Protein AF-A0A1D7VG22-F1 (afdb_monomer)

pLDDT: mean 93.96, std 6.24, range [67.62, 98.88]

Sequence (159 aa):
MRRWKLGHHVFHLHLTVMNTYLTSLQKCVEERDWQATRPLLDTLSRLYGAATSCMRYASDFPATAYESLIRPSMEPPWLNPGFSGKFNTDHERMLHLMRTIRTGLKSAIRAGSVPEDVERAATRLWRAQSQNRASHKLICEKFVPGGQSLLQDYFNANA

Solvent-accessible surface area (backbone atoms only — not comparable to full-atom values): 8527 Å² total; per-residue (Å²): 111,68,50,41,55,53,24,50,54,52,43,53,52,47,36,55,54,48,43,55,51,45,57,54,36,41,51,25,60,75,71,62,37,56,81,66,29,32,63,45,32,50,50,51,23,49,50,34,48,49,46,38,51,35,52,51,56,28,58,73,66,62,49,66,54,39,65,76,50,52,53,56,62,49,29,66,94,74,31,62,82,38,52,56,83,84,73,40,61,59,58,54,50,40,55,51,48,53,50,54,43,51,53,53,52,52,52,38,49,75,70,71,74,54,57,69,70,40,53,53,26,49,52,48,29,53,51,26,51,50,52,31,53,53,52,51,52,54,54,46,44,64,68,32,70,92,64,76,42,52,42,54,52,44,50,68,76,74,110

Foldseek 3Di:
DVQQVVLVVVLVVLLVVLLVLLVVLLVCLVVVVQVSNLVSLQVLLVSLVVNLVSLCSNLPDALVCCVPPVVVCCDPPNHDQQDDPVPPPSVVSSVVSLVSSLVSVVVCVVVVNHDPSSVVSNVSNVVSVVSSVVSVVVSQCRNPNVNCGSNNVRVVVVD

InterPro domains:
  IPR060462 3-methyl-L-tyrosine peroxygenase [PF27188] (1-107)

Radius of gyration: 18.35 Å; Cα contacts (8 Å, |Δi|>4): 143; chains: 1; bounding box: 37×33×54 Å

Secondary structure (DSSP, 8-state):
-HHHHHHHHHHHHHHHHHHHHHHHHHHHHHTT-HHHHHHHHHHHHHHHHHHHHHHHHHT-S-HHHIIIIITGGGSTTTS-TT--GGG-HHHHHHHHHHHHHHHHHHHHHHTT-S-HHHHHHHHHHHHHHHHHHHHHHHHHHHHSGGG--HHHHHHHH--

Nearest PDB structures (foldseek):
  3bk9-assembly2_F  TM=6.747E-01  e=1.288E-01  Xanthomonas campestris pv. campestris
  3bk9-assembly2_H  TM=5.885E-01  e=1.987E-01  Xanthomonas campestris pv. campestris
  2fup-assembly1_A  TM=3.773E-01  e=4.092E-01  Pseudomonas aeruginosa
  8tn6-assembly1_C  TM=4.712E-01  e=1.821E+00  synthetic construct
  9cpc-assembly1_3Q  TM=2.495E-01  e=5.255E+00  Sus scrofa

Mean predicted aligned error: 3.85 Å

Structure (mmCIF, N/CA/C/O backbone):
data_AF-A0A1D7VG22-F1
#
_entry.id   AF-A0A1D7VG22-F1
#
loop_
_atom_site.group_PDB
_atom_site.id
_atom_site.type_symbol
_atom_site.label_atom_id
_atom_site.label_alt_id
_atom_site.label_comp_id
_atom_site.label_asym_id
_atom_site.label_entity_id
_atom_site.label_seq_id
_atom_site.pdbx_PDB_ins_code
_atom_site.Cartn_x
_atom_site.Cartn_y
_atom_site.Cartn_z
_atom_site.occupancy
_atom_site.B_iso_or_equiv
_atom_site.auth_seq_id
_atom_site.auth_comp_id
_atom_site.auth_asym_id
_atom_site.auth_atom_id
_atom_site.pdbx_PDB_model_num
ATOM 1 N N . MET A 1 1 ? 5.412 -7.133 -21.749 1.00 86.38 1 MET A N 1
ATOM 2 C CA . MET A 1 1 ? 4.427 -6.025 -21.815 1.00 86.38 1 MET A CA 1
ATOM 3 C C . MET A 1 1 ? 3.074 -6.332 -21.154 1.00 86.38 1 MET A C 1
ATOM 5 O O . MET A 1 1 ? 2.688 -5.599 -20.255 1.00 86.38 1 MET A O 1
ATOM 9 N N . ARG A 1 2 ? 2.338 -7.393 -21.538 1.00 93.12 2 ARG A N 1
ATOM 10 C CA . ARG A 1 2 ? 0.985 -7.667 -20.989 1.00 93.12 2 ARG A CA 1
ATOM 11 C C . ARG A 1 2 ? 0.937 -7.809 -19.458 1.00 93.12 2 ARG A C 1
ATOM 13 O O . ARG A 1 2 ? 0.104 -7.161 -18.834 1.00 93.12 2 ARG A O 1
ATOM 20 N N . ARG A 1 3 ? 1.835 -8.609 -18.857 1.00 93.88 3 ARG A N 1
ATOM 21 C CA . ARG A 1 3 ? 1.931 -8.773 -17.386 1.00 93.88 3 ARG A CA 1
ATOM 22 C C . ARG A 1 3 ? 2.109 -7.438 -16.668 1.00 93.88 3 ARG A C 1
ATOM 24 O O . ARG A 1 3 ? 1.352 -7.153 -15.752 1.00 93.88 3 ARG A O 1
ATOM 31 N N . TRP A 1 4 ? 3.044 -6.614 -17.145 1.00 93.94 4 TRP A N 1
ATOM 32 C CA . TRP A 1 4 ? 3.306 -5.278 -16.606 1.00 93.94 4 TRP A CA 1
ATOM 33 C C . TRP A 1 4 ? 2.047 -4.406 -16.609 1.00 93.94 4 TRP A C 1
ATOM 35 O O . TRP A 1 4 ? 1.620 -3.960 -15.548 1.00 93.94 4 TRP A O 1
ATOM 45 N N . LYS A 1 5 ? 1.407 -4.226 -17.775 1.00 93.25 5 LYS A N 1
ATOM 46 C CA . LYS A 1 5 ? 0.216 -3.369 -17.912 1.00 93.25 5 LYS A CA 1
ATOM 47 C C . LYS A 1 5 ? -0.955 -3.859 -17.057 1.00 93.25 5 LYS A C 1
ATOM 49 O O . LYS A 1 5 ? -1.519 -3.088 -16.289 1.00 93.25 5 LYS A O 1
ATOM 54 N N . LEU A 1 6 ? -1.293 -5.150 -17.144 1.00 95.44 6 LEU A N 1
ATOM 55 C CA . LEU A 1 6 ? -2.390 -5.721 -16.355 1.00 95.44 6 LEU A CA 1
ATOM 56 C C . LEU A 1 6 ? -2.106 -5.663 -14.855 1.00 95.44 6 LEU A C 1
ATOM 58 O O . LEU A 1 6 ? -2.993 -5.320 -14.084 1.00 95.44 6 LEU A O 1
ATOM 62 N N . GLY A 1 7 ? -0.873 -5.960 -14.445 1.00 95.69 7 GLY A N 1
ATOM 63 C CA . GLY A 1 7 ? -0.461 -5.864 -13.052 1.00 95.69 7 GLY A CA 1
ATOM 64 C C . GLY A 1 7 ? -0.591 -4.443 -12.501 1.00 95.69 7 GLY A C 1
ATOM 65 O O . GLY A 1 7 ? -1.079 -4.272 -11.390 1.00 95.69 7 GLY A O 1
ATOM 66 N N . HIS A 1 8 ? -0.247 -3.420 -13.288 1.00 93.94 8 HIS A N 1
ATOM 67 C CA . HIS A 1 8 ? -0.437 -2.024 -12.884 1.00 93.94 8 HIS A CA 1
ATOM 68 C C . HIS A 1 8 ? -1.917 -1.643 -12.803 1.00 93.94 8 HIS A C 1
ATOM 70 O O . HIS A 1 8 ? -2.329 -1.068 -11.801 1.00 93.94 8 HIS A O 1
ATOM 76 N N . HIS A 1 9 ? -2.745 -2.015 -13.785 1.00 95.06 9 HIS A N 1
ATOM 77 C CA . HIS A 1 9 ? -4.191 -1.766 -13.708 1.00 95.06 9 HIS A CA 1
ATOM 78 C C . HIS A 1 9 ? -4.819 -2.416 -12.469 1.00 95.06 9 HIS A C 1
ATOM 80 O O . HIS A 1 9 ? -5.560 -1.769 -11.733 1.00 95.06 9 HIS A O 1
ATOM 86 N N . VAL A 1 10 ? -4.479 -3.677 -12.192 1.00 96.50 10 VAL A N 1
ATOM 87 C CA . VAL A 1 10 ? -4.968 -4.379 -11.001 1.00 96.50 10 VAL A CA 1
ATOM 88 C C . VAL A 1 10 ? -4.431 -3.734 -9.722 1.00 96.50 10 VAL A C 1
ATOM 90 O O . VAL A 1 10 ? -5.176 -3.620 -8.752 1.00 96.50 10 VAL A O 1
ATOM 93 N N . PHE A 1 11 ? -3.183 -3.263 -9.699 1.00 95.06 11 PHE A N 1
ATOM 94 C CA . PHE A 1 11 ? -2.642 -2.515 -8.563 1.00 95.06 11 PHE A CA 1
ATOM 95 C C . PHE A 1 11 ? -3.412 -1.210 -8.310 1.00 95.06 11 PHE A C 1
ATOM 97 O O . PHE A 1 11 ? -3.754 -0.931 -7.163 1.00 95.06 11 PHE A O 1
ATOM 104 N N . HIS A 1 12 ? -3.768 -0.455 -9.353 1.00 94.56 12 HIS A N 1
ATOM 105 C CA . HIS A 1 12 ? -4.613 0.735 -9.208 1.00 94.56 12 HIS A CA 1
ATOM 106 C C . HIS A 1 12 ? -5.996 0.395 -8.635 1.00 94.56 12 HIS A C 1
ATOM 108 O O . HIS A 1 12 ? -6.443 1.064 -7.709 1.00 94.56 12 HIS A O 1
ATOM 114 N N . LEU A 1 13 ? -6.623 -0.699 -9.081 1.00 96.38 13 LEU A N 1
ATOM 115 C CA . LEU A 1 13 ? -7.877 -1.176 -8.483 1.00 96.38 13 LEU A CA 1
ATOM 116 C C . LEU A 1 13 ? -7.715 -1.532 -6.996 1.00 96.38 13 LEU A C 1
ATOM 118 O O . LEU A 1 13 ? -8.584 -1.205 -6.189 1.00 96.38 13 LEU A O 1
ATOM 122 N N . HIS A 1 14 ? -6.594 -2.153 -6.609 1.00 96.94 14 HIS A N 1
ATOM 123 C CA . HIS A 1 14 ? -6.300 -2.403 -5.195 1.00 96.94 14 HIS A CA 1
ATOM 124 C C . HIS A 1 14 ? -6.204 -1.097 -4.407 1.00 96.94 14 HIS A C 1
ATOM 126 O O . HIS A 1 14 ? -6.770 -1.028 -3.321 1.00 96.94 14 HIS A O 1
ATOM 132 N N . LEU A 1 15 ? -5.539 -0.065 -4.937 1.00 96.81 15 LEU A N 1
ATOM 133 C CA . LEU A 1 15 ? -5.447 1.234 -4.265 1.00 96.81 15 LEU A CA 1
ATOM 134 C C . LEU A 1 15 ? -6.825 1.860 -4.044 1.00 96.81 15 LEU A C 1
ATOM 136 O O . LEU A 1 15 ? -7.109 2.298 -2.931 1.00 96.81 15 LEU A O 1
ATOM 140 N N . THR A 1 16 ? -7.693 1.849 -5.058 1.00 96.81 16 THR A N 1
ATOM 141 C CA . THR A 1 16 ? -9.062 2.367 -4.936 1.00 96.81 16 THR A CA 1
ATOM 142 C C . THR A 1 16 ? -9.829 1.635 -3.833 1.00 96.81 16 THR A C 1
ATOM 144 O O . THR A 1 16 ? -10.345 2.271 -2.915 1.00 96.81 16 THR A O 1
ATOM 147 N N . VAL A 1 17 ? -9.833 0.298 -3.858 1.00 98.19 17 VAL A N 1
ATOM 148 C CA . VAL A 1 17 ? -10.533 -0.521 -2.854 1.00 98.19 17 VAL A CA 1
ATOM 149 C C . VAL A 1 17 ? -9.942 -0.313 -1.457 1.00 98.19 17 VAL A C 1
ATOM 151 O O . VAL A 1 17 ? -10.678 -0.128 -0.488 1.00 98.19 17 VAL A O 1
ATOM 154 N N . MET A 1 18 ? -8.613 -0.295 -1.332 1.00 98.50 18 MET A N 1
ATOM 155 C CA . MET A 1 18 ? -7.934 -0.047 -0.060 1.00 98.50 18 MET A CA 1
ATOM 156 C C . MET A 1 18 ? -8.282 1.332 0.499 1.00 98.50 18 MET A C 1
ATOM 158 O O . MET A 1 18 ? -8.582 1.427 1.683 1.00 98.50 18 MET A O 1
ATOM 162 N N . ASN A 1 19 ? -8.302 2.381 -0.326 1.00 98.56 19 ASN A N 1
ATOM 163 C CA 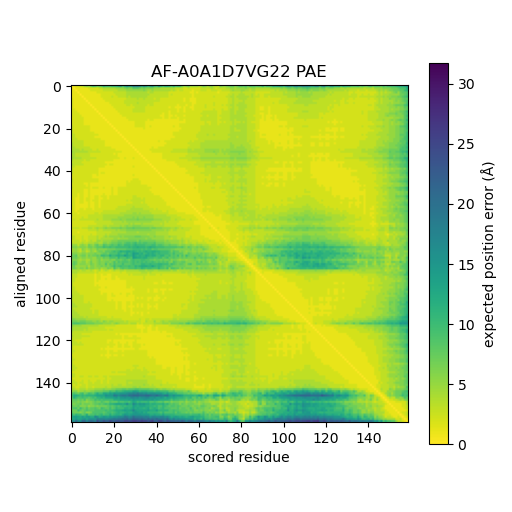. ASN A 1 19 ? -8.686 3.723 0.109 1.00 98.56 19 ASN A CA 1
ATOM 164 C C . ASN A 1 19 ? -10.127 3.773 0.632 1.00 98.56 19 ASN A C 1
ATOM 166 O O . ASN A 1 19 ? -10.361 4.408 1.660 1.00 98.56 19 ASN A O 1
ATOM 170 N N . THR A 1 20 ? -11.070 3.060 0.006 1.00 98.31 20 THR A N 1
ATOM 171 C CA . THR A 1 20 ? -12.445 2.938 0.518 1.00 98.31 20 THR A CA 1
ATOM 172 C C . THR A 1 20 ? -12.469 2.316 1.916 1.00 98.31 20 THR A C 1
ATOM 174 O O . THR A 1 20 ? -13.022 2.907 2.844 1.00 98.31 20 THR A O 1
ATOM 177 N N . TYR A 1 21 ? -11.807 1.168 2.104 1.00 98.69 21 TYR A N 1
ATOM 178 C CA . TYR A 1 21 ? -11.739 0.506 3.413 1.00 98.69 21 TYR A CA 1
ATOM 179 C C . TYR A 1 21 ? -10.987 1.329 4.463 1.00 98.69 21 TYR A C 1
ATOM 181 O O . TYR A 1 21 ? -11.358 1.308 5.635 1.00 98.69 21 TYR A O 1
ATOM 189 N N . LEU A 1 22 ? -9.945 2.061 4.067 1.00 98.75 22 LEU A N 1
ATOM 190 C CA . LEU A 1 22 ? -9.184 2.927 4.964 1.00 98.75 22 LEU A CA 1
ATOM 191 C C . LEU A 1 22 ? -10.017 4.108 5.454 1.00 98.75 22 LEU A C 1
ATOM 193 O O . LEU A 1 22 ? -9.936 4.440 6.630 1.00 98.75 22 LEU A O 1
ATOM 197 N N . THR A 1 23 ? -10.843 4.711 4.598 1.00 98.62 23 THR A N 1
ATOM 198 C CA . THR A 1 23 ? -11.769 5.766 5.030 1.00 98.62 23 THR A CA 1
ATOM 199 C C . THR A 1 23 ? -12.780 5.239 6.054 1.00 98.62 23 THR A C 1
ATOM 201 O O . THR A 1 23 ? -12.985 5.881 7.082 1.00 98.62 23 THR A O 1
ATOM 204 N N . SER A 1 24 ? -13.352 4.047 5.846 1.00 98.62 24 SER A N 1
ATOM 205 C CA . SER A 1 24 ? -14.229 3.419 6.848 1.00 98.62 24 SER A CA 1
ATOM 206 C C . SER A 1 24 ? -13.486 3.090 8.146 1.00 98.62 24 SER A C 1
ATOM 208 O O . SER A 1 24 ? -13.979 3.382 9.231 1.00 98.62 24 SER A O 1
ATOM 210 N N . LEU A 1 25 ? -12.279 2.525 8.045 1.00 98.75 25 LEU A N 1
ATOM 211 C CA . LEU A 1 25 ? -11.468 2.167 9.208 1.00 98.75 25 LEU A CA 1
ATOM 212 C C . LEU A 1 25 ? -11.080 3.397 10.029 1.00 98.75 25 LEU A C 1
ATOM 214 O O . LEU A 1 25 ? -11.106 3.335 11.253 1.00 98.75 25 LEU A O 1
ATOM 218 N N . GLN A 1 26 ? -10.733 4.504 9.373 1.00 98.62 26 GLN A N 1
ATOM 219 C CA . GLN A 1 26 ? -10.442 5.759 10.054 1.00 98.62 26 GLN A CA 1
ATOM 220 C C . GLN A 1 26 ? -11.618 6.187 10.933 1.00 98.62 26 GLN A C 1
ATOM 222 O O . GLN A 1 26 ? -11.420 6.412 12.124 1.00 98.62 26 GLN A O 1
ATOM 227 N N . LYS A 1 27 ? -12.831 6.213 10.369 1.00 98.44 27 LYS A N 1
ATOM 228 C CA . LYS A 1 27 ? -14.042 6.572 11.107 1.00 98.44 27 LYS A CA 1
ATOM 229 C C . LYS A 1 27 ? -14.271 5.651 12.313 1.00 98.44 27 LYS A C 1
ATOM 231 O O . LYS A 1 27 ? -14.448 6.139 13.422 1.00 98.44 27 LYS A O 1
ATOM 236 N N . CYS A 1 28 ? -14.178 4.331 12.130 1.00 98.44 28 CYS A N 1
ATOM 237 C CA . CYS A 1 28 ? -14.350 3.377 13.233 1.00 98.44 28 CYS A CA 1
ATOM 238 C C . CYS A 1 28 ? -13.300 3.559 14.343 1.00 98.44 28 CYS A C 1
ATOM 240 O O . CYS A 1 28 ? -13.622 3.422 15.520 1.00 98.44 28 CYS A O 1
ATOM 242 N N . VAL A 1 29 ? -12.051 3.887 13.992 1.00 98.06 29 VAL A N 1
ATOM 243 C CA . VAL A 1 29 ? -10.989 4.155 14.976 1.00 98.06 29 VAL A CA 1
ATOM 244 C C . VAL A 1 29 ? -11.241 5.461 15.733 1.00 98.06 29 VAL A C 1
ATOM 246 O O . VAL A 1 29 ? -11.016 5.505 16.941 1.00 98.06 29 VAL A O 1
ATOM 249 N N . GLU A 1 30 ? -11.714 6.507 15.053 1.00 96.94 30 GLU A N 1
ATOM 250 C CA . GLU A 1 30 ? -12.083 7.792 15.665 1.00 96.94 30 GLU A CA 1
ATOM 251 C C . GLU A 1 30 ? -13.264 7.637 16.638 1.00 96.94 30 GLU A C 1
ATOM 253 O O . GLU A 1 30 ? -13.216 8.150 17.756 1.00 96.94 30 GLU A O 1
ATOM 258 N N . GLU A 1 31 ? -14.276 6.856 16.255 1.00 97.69 31 GLU A N 1
ATOM 259 C CA . GLU A 1 31 ? -15.472 6.563 17.059 1.00 97.69 31 GLU A CA 1
ATOM 260 C C . GLU A 1 31 ? -15.243 5.469 18.118 1.00 97.69 31 GLU A C 1
ATOM 262 O O . GLU A 1 31 ? -16.118 5.212 18.943 1.00 97.69 31 GLU A O 1
ATOM 267 N N . ARG A 1 32 ? -14.060 4.833 18.127 1.00 97.19 32 ARG A N 1
ATOM 268 C CA . ARG A 1 32 ? -13.720 3.672 18.974 1.00 97.19 32 ARG A CA 1
ATOM 269 C C . ARG A 1 32 ? -14.686 2.493 18.812 1.00 97.19 32 ARG A C 1
ATOM 271 O O . ARG A 1 32 ? -14.870 1.697 19.733 1.00 97.19 32 ARG A O 1
ATOM 278 N N . ASP A 1 33 ? -15.267 2.345 17.626 1.00 98.31 33 ASP A N 1
ATOM 279 C CA . ASP A 1 33 ? -16.068 1.182 17.261 1.00 98.31 33 ASP A CA 1
ATOM 280 C C . ASP A 1 33 ? -15.139 0.005 16.937 1.00 98.31 33 ASP A C 1
ATOM 282 O O . ASP A 1 33 ? -14.764 -0.265 15.789 1.00 98.31 33 ASP A O 1
ATOM 286 N N . TRP A 1 34 ? -14.714 -0.698 17.985 1.00 98.19 34 TRP A N 1
ATOM 287 C CA . TRP A 1 34 ? -13.795 -1.826 17.864 1.00 98.19 34 TRP A CA 1
ATOM 288 C C . TRP A 1 34 ? -14.418 -3.040 17.175 1.00 98.19 34 TRP A C 1
ATOM 290 O O . TRP A 1 34 ? -13.710 -3.776 16.480 1.00 98.19 34 TRP A O 1
ATOM 300 N N . GLN A 1 35 ? -15.738 -3.205 17.300 1.00 97.88 35 GLN A N 1
ATOM 301 C CA . GLN A 1 35 ? -16.478 -4.281 16.652 1.00 97.88 35 GLN A CA 1
ATOM 302 C C . GLN A 1 35 ? -16.417 -4.139 15.126 1.00 97.88 35 GLN A C 1
ATOM 304 O O . GLN A 1 35 ? -16.135 -5.121 14.435 1.00 97.88 35 GLN A O 1
ATOM 309 N N . ALA A 1 36 ? -16.594 -2.923 14.599 1.00 98.25 36 ALA A N 1
ATOM 310 C CA . ALA A 1 36 ? -16.442 -2.640 13.173 1.00 98.25 36 ALA A CA 1
ATOM 311 C C . ALA A 1 36 ? -14.970 -2.526 12.731 1.00 98.25 36 ALA A C 1
ATOM 313 O O . ALA A 1 36 ? -14.619 -2.911 11.614 1.00 98.25 36 ALA A O 1
ATOM 314 N N . THR A 1 37 ? -14.075 -2.061 13.608 1.00 98.75 37 THR A N 1
ATOM 315 C CA . THR A 1 37 ? -12.636 -1.908 13.316 1.00 98.75 37 THR A CA 1
ATOM 316 C C . THR A 1 37 ? -11.971 -3.240 12.953 1.00 98.75 37 THR A C 1
ATOM 318 O O . THR A 1 37 ? -11.218 -3.328 11.977 1.00 98.75 37 THR A O 1
ATOM 321 N N . ARG A 1 38 ? -12.233 -4.302 13.723 1.00 98.56 38 ARG A N 1
ATOM 322 C CA . ARG A 1 38 ? -11.556 -5.600 13.571 1.00 98.56 38 ARG A CA 1
ATOM 323 C C . ARG A 1 38 ? -11.693 -6.233 12.169 1.00 98.56 38 ARG A C 1
ATOM 325 O O . ARG A 1 38 ? -10.657 -6.574 11.588 1.00 98.56 38 ARG A O 1
ATOM 332 N N . PRO A 1 39 ? -12.893 -6.392 11.573 1.00 98.69 39 PRO A N 1
ATOM 333 C CA . PRO A 1 39 ? -13.021 -6.961 10.226 1.00 98.69 39 PRO A CA 1
ATOM 334 C C . PRO A 1 39 ? -12.392 -6.084 9.128 1.00 98.69 39 PRO A C 1
ATOM 336 O O . PRO A 1 39 ? -11.886 -6.617 8.134 1.00 98.69 39 PRO A O 1
ATOM 339 N N . LEU A 1 40 ? -12.359 -4.758 9.305 1.00 98.81 40 LEU A N 1
ATOM 340 C CA . LEU A 1 40 ? -11.711 -3.836 8.365 1.00 98.81 40 LEU A CA 1
ATOM 341 C C . LEU A 1 40 ? -10.186 -4.024 8.357 1.00 98.81 40 LEU A C 1
ATOM 343 O O . LEU A 1 40 ? -9.579 -4.102 7.286 1.00 98.81 40 LEU A O 1
ATOM 347 N N . LEU A 1 41 ? -9.568 -4.185 9.533 1.00 98.88 41 LEU A N 1
ATOM 348 C CA . LEU A 1 41 ? -8.137 -4.493 9.663 1.00 98.88 41 LEU A CA 1
ATOM 349 C C . LEU A 1 41 ? -7.764 -5.820 8.987 1.00 98.88 41 LEU A C 1
ATOM 351 O O . LEU A 1 41 ? -6.760 -5.898 8.271 1.00 98.88 41 LEU A O 1
ATOM 355 N N . ASP A 1 42 ? -8.580 -6.859 9.181 1.00 98.69 42 ASP A N 1
ATOM 356 C CA . ASP A 1 42 ? -8.373 -8.163 8.543 1.00 98.69 42 ASP A CA 1
ATOM 357 C C . ASP A 1 42 ? -8.510 -8.066 7.013 1.00 98.69 42 ASP A C 1
ATOM 359 O O . ASP A 1 42 ? -7.689 -8.622 6.276 1.00 98.69 42 ASP A O 1
ATOM 363 N N . THR A 1 43 ? -9.493 -7.307 6.523 1.00 98.81 43 THR A N 1
ATOM 364 C CA . THR A 1 43 ? -9.696 -7.072 5.085 1.00 98.81 43 THR A CA 1
ATOM 365 C C . THR A 1 43 ? -8.508 -6.339 4.466 1.00 98.81 43 THR A C 1
ATOM 367 O O . THR A 1 43 ? -7.945 -6.801 3.473 1.00 98.81 43 THR A O 1
ATOM 370 N N . LEU A 1 44 ? -8.049 -5.251 5.086 1.00 98.81 44 LEU A N 1
ATOM 371 C CA . LEU A 1 44 ? -6.883 -4.499 4.617 1.00 98.81 44 LEU A CA 1
ATOM 372 C C . LEU A 1 44 ? -5.597 -5.332 4.648 1.00 98.81 44 LEU A C 1
ATOM 374 O O . LEU A 1 44 ? -4.775 -5.225 3.739 1.00 98.81 44 LEU A O 1
ATOM 378 N N . SER A 1 45 ? -5.438 -6.212 5.640 1.00 98.81 45 SER A N 1
ATOM 379 C CA . SER A 1 45 ? -4.305 -7.146 5.695 1.00 98.81 45 SER A CA 1
ATOM 380 C C . SER A 1 45 ? -4.283 -8.071 4.472 1.00 98.81 45 SER A C 1
ATOM 382 O O . SER A 1 45 ? -3.230 -8.276 3.863 1.00 98.81 45 SER A O 1
ATOM 384 N N . ARG A 1 46 ? -5.451 -8.594 4.071 1.00 98.69 46 ARG A N 1
ATOM 385 C CA . ARG A 1 46 ? -5.597 -9.429 2.867 1.00 98.69 46 ARG A CA 1
ATOM 386 C C . ARG A 1 46 ? -5.345 -8.629 1.591 1.00 98.69 46 ARG A C 1
ATOM 388 O O . ARG A 1 46 ? -4.630 -9.116 0.720 1.00 98.69 46 ARG A O 1
ATOM 395 N N . LEU A 1 47 ? -5.858 -7.400 1.504 1.00 98.62 47 LEU A N 1
ATOM 396 C CA . LEU A 1 47 ? -5.635 -6.515 0.355 1.00 98.62 47 LEU A CA 1
ATOM 397 C C . LEU A 1 47 ? -4.150 -6.175 0.168 1.00 98.62 47 LEU A C 1
ATOM 399 O O . LEU A 1 47 ? -3.660 -6.222 -0.956 1.00 98.62 47 LEU 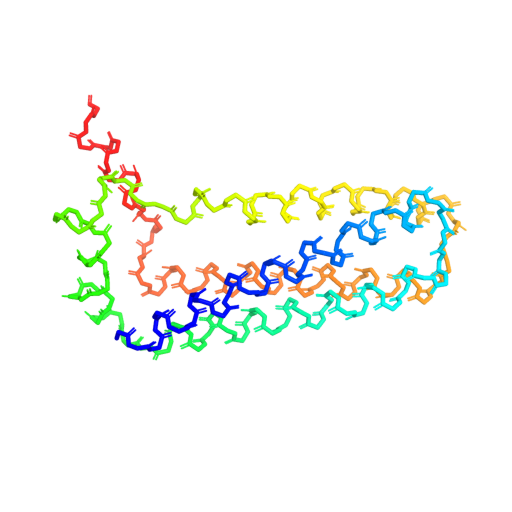A O 1
ATOM 403 N N . TYR A 1 48 ? -3.395 -5.938 1.246 1.00 98.56 48 TYR A N 1
ATOM 404 C CA . TYR A 1 48 ? -1.937 -5.785 1.161 1.00 98.56 48 TYR A CA 1
ATOM 405 C C . TYR A 1 48 ? -1.236 -7.054 0.653 1.00 98.56 48 TYR A C 1
ATOM 407 O O . TYR A 1 48 ? -0.295 -6.970 -0.144 1.00 98.56 48 TYR A O 1
ATOM 415 N N . GLY A 1 49 ? -1.682 -8.238 1.083 1.00 98.38 49 GLY A N 1
ATOM 416 C CA . GLY A 1 49 ? -1.181 -9.515 0.565 1.00 98.38 49 GLY A CA 1
ATOM 417 C C . GLY A 1 49 ? -1.469 -9.699 -0.931 1.00 98.38 49 GLY A C 1
ATOM 418 O O . GLY A 1 49 ? -0.581 -10.085 -1.699 1.00 98.38 49 GLY A O 1
ATOM 419 N N . ALA A 1 50 ? -2.679 -9.347 -1.364 1.00 98.12 50 ALA A N 1
ATOM 420 C CA . ALA A 1 50 ? -3.089 -9.387 -2.763 1.00 98.12 50 ALA A CA 1
ATOM 421 C C . ALA A 1 50 ? -2.296 -8.381 -3.618 1.00 98.12 50 ALA A C 1
ATOM 423 O O . ALA A 1 50 ? -1.724 -8.767 -4.637 1.00 98.12 50 ALA A O 1
ATOM 424 N N . ALA A 1 51 ? -2.124 -7.142 -3.146 1.00 97.75 51 ALA A N 1
ATOM 425 C CA . ALA A 1 51 ? -1.291 -6.133 -3.800 1.00 97.75 51 ALA A CA 1
ATOM 426 C C . ALA A 1 51 ? 0.175 -6.588 -3.920 1.00 97.75 51 ALA A C 1
ATOM 428 O O . ALA A 1 51 ? 0.812 -6.389 -4.952 1.00 97.75 51 ALA A O 1
ATOM 429 N N . THR A 1 52 ? 0.708 -7.268 -2.899 1.00 98.00 52 THR A N 1
ATOM 430 C CA . THR A 1 52 ? 2.060 -7.853 -2.940 1.00 98.00 52 THR A CA 1
ATOM 431 C C . THR A 1 52 ? 2.182 -8.923 -4.022 1.00 98.00 52 THR A C 1
ATOM 433 O O . THR A 1 52 ? 3.141 -8.923 -4.793 1.00 98.00 52 THR A O 1
ATOM 436 N N . SER A 1 53 ? 1.195 -9.813 -4.116 1.00 97.31 53 SER A N 1
ATOM 437 C CA . SER A 1 53 ? 1.146 -10.849 -5.154 1.00 97.31 53 SER A CA 1
ATOM 438 C C . SER A 1 53 ? 0.997 -10.238 -6.550 1.00 97.31 53 SER A C 1
ATOM 440 O O . SER A 1 53 ? 1.660 -10.675 -7.487 1.00 97.31 53 SER A O 1
ATOM 442 N N . CYS A 1 54 ? 0.206 -9.170 -6.672 1.00 97.50 54 CYS A N 1
ATOM 443 C CA . CYS A 1 54 ? 0.041 -8.408 -7.904 1.00 97.50 54 CYS A CA 1
ATOM 444 C C . CYS A 1 54 ? 1.359 -7.778 -8.367 1.00 97.50 54 CYS A C 1
ATOM 446 O O . CYS A 1 54 ? 1.713 -7.916 -9.534 1.00 97.50 54 CYS A O 1
ATOM 448 N N . MET A 1 55 ? 2.129 -7.157 -7.465 1.00 96.38 55 MET A N 1
ATOM 449 C CA . MET A 1 55 ? 3.454 -6.621 -7.805 1.00 96.38 55 MET A CA 1
ATOM 450 C C . MET A 1 55 ? 4.412 -7.723 -8.271 1.00 96.38 55 MET A C 1
ATOM 452 O O . MET A 1 55 ? 5.136 -7.535 -9.248 1.00 96.38 55 MET A O 1
ATOM 456 N N . ARG A 1 56 ? 4.397 -8.895 -7.621 1.00 96.31 56 ARG A N 1
ATOM 457 C CA . ARG A 1 56 ? 5.217 -10.048 -8.036 1.00 96.31 56 ARG A CA 1
ATOM 458 C C . ARG A 1 56 ? 4.835 -10.537 -9.430 1.00 96.31 56 ARG A C 1
ATOM 460 O O . ARG A 1 56 ? 5.700 -10.652 -10.284 1.00 96.31 56 ARG A O 1
ATOM 467 N N . TYR A 1 57 ? 3.545 -10.725 -9.693 1.00 96.44 57 TYR A N 1
ATOM 468 C CA . TYR A 1 57 ? 3.048 -11.060 -11.029 1.00 96.44 57 TYR A CA 1
ATOM 469 C C . TYR A 1 57 ? 3.435 -10.004 -12.077 1.00 96.44 57 TYR A C 1
ATOM 471 O O . TYR A 1 57 ? 3.880 -10.337 -13.176 1.00 96.44 57 TYR A O 1
ATOM 479 N N . ALA A 1 58 ? 3.296 -8.722 -11.730 1.00 96.31 58 ALA A N 1
ATOM 480 C CA . ALA A 1 58 ? 3.617 -7.609 -12.612 1.00 96.31 58 ALA A CA 1
ATOM 481 C C . ALA A 1 58 ? 5.106 -7.550 -12.961 1.00 96.31 58 ALA A C 1
ATOM 483 O O . ALA A 1 58 ? 5.421 -7.027 -14.018 1.00 96.31 58 ALA A O 1
ATOM 484 N N . SER A 1 59 ? 5.986 -8.074 -12.101 1.00 95.81 59 SER A N 1
ATOM 485 C CA . SER A 1 59 ? 7.454 -8.059 -12.218 1.00 95.81 59 SER A CA 1
ATOM 486 C C . SER A 1 59 ? 8.064 -9.408 -12.618 1.00 95.81 59 SER A C 1
ATOM 488 O O . SER A 1 59 ? 9.292 -9.554 -12.668 1.00 95.81 59 SER A O 1
ATOM 490 N N . ASP A 1 60 ? 7.224 -10.398 -12.916 1.00 95.62 60 ASP A N 1
ATOM 491 C CA . ASP A 1 60 ? 7.644 -11.739 -13.312 1.00 95.62 60 ASP A CA 1
ATOM 492 C C . ASP A 1 60 ? 8.048 -11.783 -14.795 1.00 95.62 60 ASP A C 1
ATOM 494 O O . ASP A 1 60 ? 7.327 -12.256 -15.681 1.00 95.62 60 ASP A O 1
ATOM 498 N N . PHE A 1 61 ? 9.190 -11.156 -15.074 1.00 94.94 61 PHE A N 1
ATOM 499 C CA . PHE A 1 61 ? 9.884 -11.165 -16.357 1.00 94.94 61 PHE A CA 1
ATOM 500 C C . PHE A 1 61 ? 11.381 -10.812 -16.181 1.00 94.94 61 PHE A C 1
ATOM 502 O O . PHE A 1 61 ? 11.765 -10.313 -15.116 1.00 94.94 61 PHE A O 1
ATOM 509 N N . PRO A 1 62 ? 12.247 -11.079 -17.178 1.00 95.00 62 PRO A N 1
ATOM 510 C CA . PRO A 1 62 ? 13.686 -10.790 -17.098 1.00 95.00 62 PRO A CA 1
ATOM 511 C C . PRO A 1 62 ? 14.013 -9.291 -17.038 1.00 95.00 62 PRO A C 1
ATOM 513 O O . PRO A 1 62 ? 13.317 -8.487 -17.655 1.00 95.00 62 PRO A O 1
ATOM 516 N N . ALA A 1 63 ? 15.105 -8.909 -16.366 1.00 94.31 63 ALA A N 1
ATOM 517 C CA . ALA A 1 63 ? 15.541 -7.507 -16.284 1.00 94.31 63 ALA A CA 1
ATOM 518 C C . ALA A 1 63 ? 15.813 -6.881 -17.666 1.00 94.31 63 ALA A C 1
ATOM 520 O O . ALA A 1 63 ? 15.398 -5.757 -17.925 1.00 94.31 63 ALA A O 1
ATOM 521 N N . THR A 1 64 ? 16.352 -7.657 -18.607 1.00 94.62 64 THR A N 1
ATOM 522 C CA . THR A 1 64 ? 16.579 -7.217 -19.994 1.00 94.62 64 THR A CA 1
ATOM 523 C C . THR A 1 64 ? 15.301 -6.760 -20.700 1.00 94.62 64 THR A C 1
ATOM 525 O O . THR A 1 64 ? 15.329 -5.822 -21.493 1.00 94.62 64 THR A O 1
ATOM 528 N N . ALA A 1 65 ? 14.148 -7.368 -20.397 1.00 95.06 65 ALA A N 1
ATOM 529 C CA . ALA A 1 65 ? 12.859 -6.929 -20.933 1.00 95.06 65 ALA A CA 1
ATOM 530 C C . ALA A 1 65 ? 12.376 -5.621 -20.284 1.00 95.06 65 ALA A C 1
ATOM 532 O O . ALA A 1 65 ? 11.618 -4.877 -20.906 1.00 95.06 65 ALA A O 1
ATOM 533 N N . TYR A 1 66 ? 12.797 -5.324 -19.050 1.00 94.50 66 TYR A N 1
ATOM 534 C CA . TYR A 1 66 ? 12.552 -4.016 -18.450 1.00 94.50 66 TYR A CA 1
ATOM 535 C C . TYR A 1 66 ? 13.312 -2.929 -19.209 1.00 94.50 66 TYR A C 1
ATOM 537 O O . TYR A 1 66 ? 12.701 -1.971 -19.671 1.00 94.50 66 TYR A O 1
ATOM 545 N N . GLU A 1 67 ? 14.616 -3.125 -19.386 1.00 92.94 67 GLU A N 1
ATOM 546 C CA . GLU A 1 67 ? 15.534 -2.161 -20.001 1.00 92.94 67 GLU A CA 1
ATOM 547 C C . GLU A 1 67 ? 15.229 -1.910 -21.479 1.00 92.94 67 GLU A C 1
ATOM 549 O O . GLU A 1 67 ? 15.165 -0.766 -21.908 1.00 92.94 67 GLU A O 1
ATOM 554 N N . SER A 1 68 ? 14.995 -2.969 -22.256 1.00 94.00 68 SER A N 1
ATOM 555 C CA . SER A 1 68 ? 14.821 -2.858 -23.713 1.00 94.00 68 SER A CA 1
ATOM 556 C C . SER A 1 68 ? 13.410 -2.470 -24.158 1.00 94.00 68 SER A C 1
ATOM 558 O O . SER A 1 68 ? 13.225 -2.060 -25.301 1.00 94.00 68 SER A O 1
ATOM 560 N N . LEU A 1 69 ? 12.399 -2.628 -23.295 1.00 93.88 69 LEU A N 1
ATOM 561 C CA . LEU A 1 69 ? 10.998 -2.494 -23.704 1.00 93.88 69 LEU A CA 1
ATOM 562 C C . LEU A 1 69 ? 10.137 -1.704 -22.715 1.00 93.88 69 LEU A C 1
ATOM 564 O O . LEU A 1 69 ? 9.369 -0.843 -23.134 1.00 93.88 69 LEU A O 1
ATOM 568 N N . ILE A 1 70 ? 10.201 -2.005 -21.415 1.00 93.81 70 ILE A N 1
ATOM 569 C CA . ILE A 1 70 ? 9.288 -1.395 -20.433 1.00 93.81 70 ILE A CA 1
ATOM 570 C C . ILE A 1 70 ? 9.720 0.029 -20.083 1.00 93.81 70 ILE A C 1
ATOM 572 O O . ILE A 1 70 ? 8.902 0.939 -20.199 1.00 93.81 70 ILE A O 1
ATOM 576 N N . ARG A 1 71 ? 10.980 0.243 -19.691 1.00 91.81 71 ARG A N 1
ATOM 577 C CA . ARG A 1 71 ? 11.511 1.566 -19.333 1.00 91.81 71 ARG A CA 1
ATOM 578 C C . ARG A 1 71 ? 11.422 2.561 -20.502 1.00 91.81 71 ARG A C 1
ATOM 580 O O . ARG A 1 71 ? 10.810 3.602 -20.279 1.00 91.81 71 ARG A O 1
ATOM 587 N N . PRO A 1 72 ? 11.835 2.224 -21.743 1.00 92.38 72 PRO A N 1
ATOM 588 C CA . PRO A 1 72 ? 11.688 3.132 -22.886 1.00 92.38 72 PRO A CA 1
ATOM 589 C C . PRO A 1 72 ? 10.227 3.482 -23.199 1.00 92.38 72 PRO A C 1
ATOM 591 O O . PRO A 1 72 ? 9.926 4.578 -23.656 1.00 92.38 72 PRO A O 1
ATOM 594 N N . SER A 1 73 ? 9.278 2.579 -22.911 1.00 91.81 73 SER A N 1
ATOM 595 C CA . SER A 1 73 ? 7.846 2.879 -23.083 1.00 91.81 73 SER A CA 1
ATOM 596 C C . SER A 1 73 ? 7.287 3.877 -22.059 1.00 91.81 73 SER A C 1
ATOM 598 O O . SER A 1 73 ? 6.147 4.316 -22.202 1.00 91.81 73 SER A O 1
ATOM 600 N N . MET A 1 74 ? 8.066 4.212 -21.024 1.00 91.12 74 MET A N 1
ATOM 601 C CA . MET A 1 74 ? 7.739 5.202 -19.994 1.00 91.12 74 MET A CA 1
ATOM 602 C C . MET A 1 74 ? 8.567 6.494 -20.120 1.00 91.12 74 MET A C 1
ATOM 604 O O . MET A 1 74 ? 8.508 7.350 -19.239 1.00 91.12 74 MET A O 1
ATOM 608 N N . GLU A 1 75 ? 9.332 6.628 -21.201 1.00 89.19 75 GLU A N 1
ATOM 609 C CA . GLU A 1 75 ? 10.154 7.788 -21.545 1.00 89.19 75 GLU A CA 1
ATOM 610 C C . GLU A 1 75 ? 9.544 8.533 -22.756 1.00 89.19 75 GLU A C 1
ATOM 612 O O . GLU A 1 75 ? 8.625 8.020 -23.414 1.00 89.19 75 GLU A O 1
ATOM 617 N N . PRO A 1 76 ? 10.015 9.751 -23.076 1.00 87.44 76 PRO A N 1
ATOM 618 C CA . PRO A 1 76 ? 9.633 10.436 -24.309 1.00 87.44 76 PRO A CA 1
ATOM 619 C C . PRO A 1 76 ? 9.912 9.584 -25.564 1.00 87.44 76 PRO A C 1
ATOM 621 O O . PRO A 1 76 ? 10.899 8.850 -25.595 1.00 87.44 76 PRO A O 1
ATOM 624 N N . PRO A 1 77 ? 9.081 9.677 -26.622 1.00 90.19 77 PRO A N 1
ATOM 625 C CA . PRO A 1 77 ? 7.943 10.588 -26.801 1.00 90.19 77 PRO A CA 1
ATOM 626 C C . PRO A 1 77 ? 6.618 10.083 -26.198 1.00 90.19 77 PRO A C 1
ATOM 628 O O . PRO A 1 77 ? 5.584 10.720 -26.378 1.00 90.19 77 PRO A O 1
ATOM 631 N N . TRP A 1 78 ? 6.611 8.931 -25.525 1.00 87.75 78 TRP A N 1
ATOM 632 C CA . TRP A 1 78 ? 5.374 8.270 -25.095 1.00 87.75 78 TRP A CA 1
ATOM 633 C C . TRP A 1 78 ? 4.796 8.856 -23.809 1.00 87.75 78 TRP A C 1
ATOM 635 O O . TRP A 1 78 ? 3.577 8.928 -23.665 1.00 87.75 78 TRP A O 1
ATOM 645 N N . LEU A 1 79 ? 5.664 9.273 -22.886 1.00 87.00 79 LEU A N 1
ATOM 646 C CA . LEU A 1 79 ? 5.307 9.966 -21.649 1.00 87.00 79 LEU A CA 1
ATOM 647 C C . LEU A 1 79 ? 6.179 11.208 -21.460 1.00 87.00 79 LEU A C 1
ATOM 649 O O . LEU A 1 79 ? 7.260 11.332 -22.038 1.00 87.00 79 LEU A O 1
ATOM 653 N N . ASN A 1 80 ? 5.712 12.118 -20.605 1.00 85.50 80 ASN A N 1
ATOM 654 C CA . ASN A 1 80 ? 6.485 13.297 -20.230 1.00 85.50 80 ASN A CA 1
ATOM 655 C C . ASN A 1 80 ? 7.799 12.894 -19.530 1.00 85.50 80 ASN A C 1
ATOM 657 O O . ASN A 1 80 ? 7.802 11.932 -18.749 1.00 85.50 80 ASN A O 1
ATOM 661 N N . PRO A 1 81 ? 8.898 13.645 -19.751 1.00 83.44 81 PRO A N 1
ATOM 662 C CA . PRO A 1 81 ? 10.139 13.464 -19.008 1.00 83.44 81 PRO A CA 1
ATOM 663 C C . PRO A 1 81 ? 9.900 13.438 -17.494 1.00 83.44 81 PRO A C 1
ATOM 665 O O . PRO A 1 81 ? 9.074 14.182 -16.966 1.00 83.44 81 PRO A O 1
ATOM 668 N N . GLY A 1 82 ? 10.623 12.567 -16.788 1.00 79.25 82 GLY A N 1
ATOM 669 C CA . GLY A 1 82 ? 10.512 12.451 -15.334 1.00 79.25 82 GLY A CA 1
ATOM 670 C C . GLY A 1 82 ? 9.281 11.690 -14.829 1.00 79.25 82 GLY A C 1
ATOM 671 O O . GLY A 1 82 ? 8.980 11.770 -13.636 1.00 79.25 82 GLY A O 1
ATOM 672 N N . PHE A 1 83 ? 8.579 10.934 -15.688 1.00 84.31 83 PHE A N 1
ATOM 673 C CA . PHE A 1 83 ? 7.495 10.044 -15.262 1.00 84.31 83 PHE A CA 1
ATOM 674 C C . PHE A 1 83 ? 7.898 9.212 -14.034 1.00 84.31 83 PHE A C 1
ATOM 676 O O . PHE A 1 83 ? 8.959 8.585 -13.980 1.00 84.31 83 PHE A O 1
ATOM 683 N N . SER A 1 84 ? 7.034 9.206 -13.019 1.00 82.75 84 SER A N 1
ATOM 684 C CA . SER A 1 84 ? 7.300 8.520 -11.762 1.00 82.75 84 SER A CA 1
ATOM 685 C C . SER A 1 84 ? 6.020 8.005 -11.131 1.00 82.75 84 SER A C 1
ATOM 687 O O . SER A 1 84 ? 5.025 8.722 -11.027 1.00 82.75 84 SER A O 1
ATOM 689 N N . GLY A 1 85 ? 6.088 6.795 -10.574 1.00 77.94 85 GLY A N 1
ATOM 690 C CA . GLY A 1 85 ? 5.026 6.254 -9.723 1.00 77.94 85 GLY A CA 1
ATOM 691 C C . GLY A 1 85 ? 4.748 7.097 -8.468 1.00 77.94 85 GLY A C 1
ATOM 692 O O . GLY A 1 85 ? 3.717 6.901 -7.829 1.00 77.94 85 GLY A O 1
ATOM 693 N N . LYS A 1 86 ? 5.625 8.058 -8.124 1.00 80.31 86 LYS A N 1
ATOM 694 C CA . LYS A 1 86 ? 5.394 9.032 -7.044 1.00 80.31 86 LYS A CA 1
ATOM 695 C C . LYS A 1 86 ? 4.179 9.932 -7.286 1.00 80.31 86 LYS A C 1
ATOM 697 O O . LYS A 1 86 ? 3.609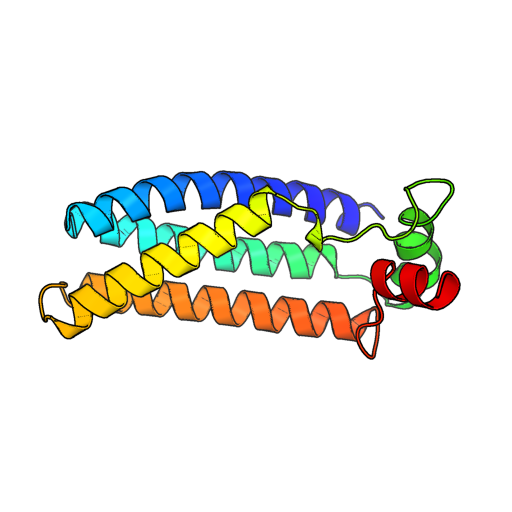 10.402 -6.314 1.00 80.31 86 LYS A O 1
ATOM 702 N N . PHE A 1 87 ? 3.767 10.142 -8.537 1.00 82.38 87 PHE A N 1
ATOM 703 C CA . PHE A 1 87 ? 2.633 11.012 -8.875 1.00 82.38 87 PHE A CA 1
ATOM 704 C C . PHE A 1 87 ? 1.262 10.333 -8.741 1.00 82.38 87 PHE A C 1
ATOM 706 O O . PHE A 1 87 ? 0.239 10.911 -9.095 1.00 82.38 87 PHE A O 1
ATOM 713 N N . ASN A 1 88 ? 1.217 9.096 -8.244 1.00 89.38 88 ASN A N 1
ATOM 714 C CA . ASN A 1 88 ? -0.034 8.390 -8.010 1.00 89.38 88 ASN A CA 1
ATOM 715 C C . ASN A 1 88 ? -0.735 8.932 -6.748 1.00 89.38 88 ASN A C 1
ATOM 717 O O . ASN A 1 88 ? -0.386 8.564 -5.623 1.00 89.38 88 ASN A O 1
ATOM 721 N N . THR A 1 89 ? -1.746 9.776 -6.956 1.00 92.75 89 THR A N 1
ATOM 722 C CA . THR A 1 89 ? -2.533 10.436 -5.900 1.00 92.75 89 THR A CA 1
ATOM 723 C C . THR A 1 89 ? -3.266 9.449 -4.989 1.00 92.75 89 THR A C 1
ATOM 725 O O . THR A 1 89 ? -3.321 9.651 -3.776 1.00 92.75 89 THR A O 1
ATOM 728 N N . ASP A 1 90 ? -3.771 8.336 -5.528 1.00 94.88 90 ASP A N 1
ATOM 729 C CA . ASP A 1 90 ? -4.421 7.290 -4.730 1.00 94.88 90 ASP A CA 1
ATOM 730 C C . ASP A 1 90 ? -3.435 6.615 -3.774 1.00 94.88 90 ASP A C 1
ATOM 732 O O . ASP A 1 90 ? -3.772 6.323 -2.623 1.00 94.88 90 ASP A O 1
ATOM 736 N N . HIS A 1 91 ? -2.202 6.383 -4.225 1.00 95.25 91 HIS A N 1
ATOM 737 C CA . HIS A 1 91 ? -1.157 5.828 -3.373 1.00 95.25 91 HIS A CA 1
ATOM 738 C C . HIS A 1 91 ? -0.743 6.816 -2.274 1.00 95.25 91 HIS A C 1
ATOM 740 O O . HIS A 1 91 ? -0.589 6.420 -1.117 1.00 95.25 91 HIS A O 1
ATOM 746 N N . GLU A 1 92 ? -0.618 8.104 -2.598 1.00 95.31 92 GLU A N 1
ATOM 747 C CA . GLU A 1 92 ? -0.347 9.153 -1.611 1.00 95.31 92 GLU A CA 1
ATOM 748 C C . GLU A 1 92 ? -1.445 9.225 -0.539 1.00 95.31 92 GLU A C 1
ATOM 750 O O . GLU A 1 92 ? -1.149 9.196 0.663 1.00 95.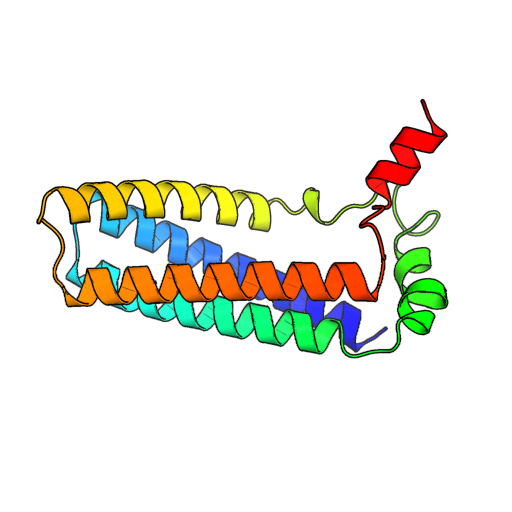31 92 GLU A O 1
ATOM 755 N N . ARG A 1 93 ? -2.716 9.218 -0.959 1.00 96.75 93 ARG A N 1
ATOM 756 C CA . ARG A 1 93 ? -3.875 9.168 -0.060 1.00 96.75 93 ARG A CA 1
ATOM 757 C C . ARG A 1 93 ? -3.832 7.941 0.849 1.00 96.75 93 ARG A C 1
ATOM 759 O O . ARG A 1 93 ? -3.995 8.077 2.063 1.00 96.75 93 ARG A O 1
ATOM 766 N N . MET A 1 94 ? -3.552 6.763 0.292 1.00 97.56 94 MET A N 1
ATOM 767 C CA . MET A 1 94 ? -3.441 5.518 1.057 1.00 97.56 94 MET A CA 1
ATOM 768 C C . MET A 1 94 ? -2.355 5.626 2.137 1.00 97.56 94 MET A C 1
ATOM 770 O O . MET A 1 94 ? -2.577 5.241 3.287 1.00 97.56 94 MET A O 1
ATOM 774 N N . LEU A 1 95 ? -1.184 6.182 1.803 1.00 96.31 95 LEU A N 1
ATOM 775 C CA . LEU A 1 95 ? -0.092 6.394 2.759 1.00 96.31 95 LEU A CA 1
ATOM 776 C C . LEU A 1 95 ? -0.460 7.400 3.856 1.00 96.31 95 LEU A C 1
ATOM 778 O O . LEU A 1 95 ? -0.050 7.226 5.007 1.00 96.31 95 LEU A O 1
ATOM 782 N N . HIS A 1 96 ? -1.207 8.453 3.525 1.00 97.69 96 HIS A N 1
ATOM 783 C CA . HIS A 1 96 ? -1.713 9.402 4.511 1.00 97.69 96 HIS A CA 1
ATOM 784 C C . HIS A 1 96 ? -2.687 8.727 5.487 1.00 97.69 96 HIS A C 1
ATOM 786 O O . HIS A 1 96 ? -2.423 8.717 6.690 1.00 97.69 96 HIS A O 1
ATOM 792 N N . LEU A 1 97 ? -3.734 8.068 4.978 1.00 98.31 97 LEU A N 1
ATOM 793 C CA . LEU A 1 97 ? -4.731 7.370 5.797 1.00 98.31 97 LEU A CA 1
ATOM 794 C C . LEU A 1 97 ? -4.088 6.313 6.703 1.00 98.31 97 LEU A C 1
ATOM 796 O O . LEU A 1 97 ? -4.346 6.275 7.906 1.00 98.31 97 LEU A O 1
ATOM 800 N N . MET A 1 98 ? -3.179 5.499 6.158 1.00 98.25 98 MET A N 1
ATOM 801 C CA . MET A 1 98 ? -2.459 4.484 6.932 1.00 98.25 98 MET A CA 1
ATOM 802 C C . MET A 1 98 ? -1.646 5.076 8.086 1.00 98.25 98 MET A C 1
ATOM 804 O O . MET A 1 98 ? -1.568 4.462 9.152 1.00 98.25 98 MET A O 1
ATOM 808 N N . ARG A 1 99 ? -1.028 6.251 7.899 1.00 98.12 99 ARG A N 1
ATOM 809 C CA . ARG A 1 99 ? -0.300 6.940 8.975 1.00 98.12 99 ARG A CA 1
ATOM 810 C C . ARG A 1 99 ? -1.257 7.411 10.066 1.00 98.12 99 ARG A C 1
ATOM 812 O O . ARG A 1 99 ? -1.006 7.116 11.232 1.00 98.12 99 ARG A O 1
ATOM 819 N N . THR A 1 100 ? -2.348 8.074 9.693 1.00 97.88 100 THR A N 1
ATOM 820 C CA . THR A 1 100 ? -3.359 8.586 10.631 1.00 97.88 100 THR A CA 1
ATOM 821 C C . THR A 1 100 ? -3.965 7.460 11.470 1.00 97.88 100 THR A C 1
ATOM 823 O O . THR A 1 100 ? -3.900 7.499 12.699 1.00 97.88 100 THR A O 1
ATOM 826 N N . ILE A 1 101 ? -4.434 6.392 10.819 1.00 98.44 101 ILE A N 1
ATOM 827 C CA . ILE A 1 101 ? -5.021 5.213 11.475 1.00 98.44 101 ILE A CA 1
ATOM 828 C C . ILE A 1 101 ? -4.017 4.541 12.413 1.00 98.44 101 ILE A C 1
ATOM 830 O O . ILE A 1 101 ? -4.350 4.196 13.546 1.00 98.44 101 ILE A O 1
ATOM 834 N N . ARG A 1 102 ? -2.763 4.364 11.972 1.00 98.19 102 ARG A N 1
ATOM 835 C CA . ARG A 1 102 ? -1.716 3.749 12.801 1.00 98.19 102 ARG A CA 1
ATOM 836 C C . ARG A 1 102 ? -1.442 4.565 14.060 1.00 98.19 102 ARG A C 1
ATOM 838 O O . ARG A 1 102 ? -1.254 3.970 15.119 1.00 98.19 102 ARG A O 1
ATOM 845 N N . THR A 1 103 ? -1.400 5.890 13.954 1.00 97.88 103 THR A N 1
ATOM 846 C CA . THR A 1 103 ? -1.226 6.779 15.109 1.00 97.88 103 THR A CA 1
ATOM 847 C C . THR A 1 103 ? -2.405 6.661 16.074 1.00 97.88 103 THR A C 1
ATOM 849 O O . THR A 1 103 ? -2.176 6.449 17.266 1.00 97.88 103 THR A O 1
ATOM 852 N N . GLY A 1 104 ? -3.643 6.704 15.566 1.00 97.38 104 GLY A N 1
ATOM 853 C CA . GLY A 1 104 ? -4.859 6.543 16.371 1.00 97.38 104 GLY A CA 1
ATOM 854 C C . GLY A 1 104 ? -4.901 5.207 17.117 1.00 97.38 104 GLY A C 1
ATOM 855 O O . GLY A 1 104 ? -5.011 5.186 18.342 1.00 97.38 104 GLY A O 1
ATOM 856 N N . LEU A 1 105 ? -4.692 4.095 16.404 1.00 97.81 105 LEU A N 1
ATOM 857 C CA . LEU A 1 105 ? -4.661 2.753 16.997 1.00 97.81 105 LEU A CA 1
ATOM 858 C C . LEU A 1 105 ? -3.556 2.604 18.042 1.00 97.81 105 LEU A C 1
ATOM 860 O O . LEU A 1 105 ? -3.811 2.097 19.127 1.00 97.81 105 LEU A O 1
ATOM 864 N N . LYS A 1 106 ? -2.331 3.070 17.764 1.00 97.81 106 LYS A N 1
ATOM 865 C CA . LYS A 1 106 ? -1.233 2.998 18.742 1.00 97.81 106 LYS A CA 1
ATOM 866 C C . LYS A 1 106 ? -1.523 3.793 20.012 1.00 97.81 106 LYS A C 1
ATOM 868 O O . LYS A 1 106 ? -1.144 3.352 21.094 1.00 97.81 1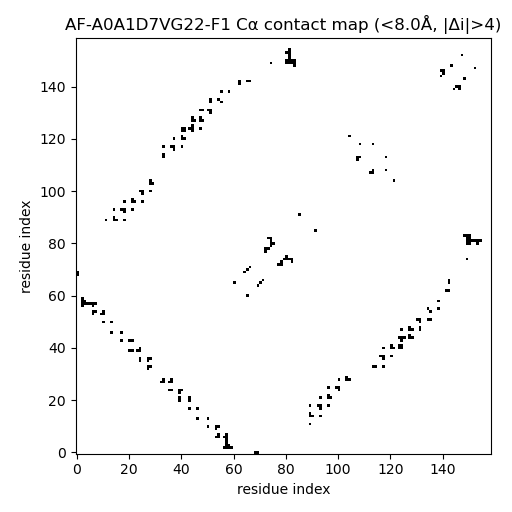06 LYS A O 1
ATOM 873 N N . SER A 1 107 ? -2.160 4.954 19.876 1.00 97.56 107 SER A N 1
ATOM 874 C CA . SER A 1 107 ? -2.586 5.760 21.020 1.00 97.56 107 SER A CA 1
ATOM 875 C C . SER A 1 107 ? -3.621 5.006 21.862 1.00 97.56 107 SER A C 1
ATOM 877 O O . SER A 1 107 ? -3.436 4.842 23.066 1.00 97.56 107 SER A O 1
ATOM 879 N N . ALA A 1 108 ? -4.652 4.454 21.215 1.00 97.25 108 ALA A N 1
ATOM 880 C CA . ALA A 1 108 ? -5.717 3.706 21.879 1.00 97.25 108 ALA A CA 1
ATOM 881 C C . ALA A 1 108 ? -5.218 2.409 22.552 1.00 97.25 108 ALA A C 1
ATOM 883 O O . ALA A 1 108 ? -5.646 2.103 23.669 1.00 97.25 108 ALA A O 1
ATOM 884 N N . ILE A 1 109 ? -4.285 1.690 21.912 1.00 97.50 109 ILE A N 1
ATOM 885 C CA . ILE A 1 109 ? -3.609 0.504 22.470 1.00 97.50 109 ILE A CA 1
ATOM 886 C C . ILE A 1 109 ? -2.830 0.886 23.731 1.00 97.50 109 ILE A C 1
ATOM 888 O O . ILE A 1 109 ? -3.000 0.263 24.772 1.00 97.50 109 ILE A O 1
ATOM 892 N N . ARG A 1 110 ? -2.021 1.956 23.681 1.00 97.25 110 ARG A N 1
ATOM 893 C CA . ARG A 1 110 ? -1.259 2.427 24.852 1.00 97.25 110 ARG A CA 1
ATOM 894 C C . ARG A 1 110 ? -2.170 2.815 26.019 1.00 97.25 110 ARG A C 1
ATOM 896 O O . ARG A 1 110 ? -1.786 2.633 27.167 1.00 97.25 110 ARG A O 1
ATOM 903 N N . ALA A 1 111 ? -3.354 3.343 25.724 1.00 96.75 111 ALA A N 1
ATOM 904 C CA . ALA A 1 111 ? -4.352 3.691 26.730 1.00 96.75 111 ALA A CA 1
ATOM 905 C C . ALA A 1 111 ? -5.095 2.474 27.321 1.00 96.75 111 ALA A C 1
ATOM 907 O O . ALA A 1 111 ? -5.948 2.663 28.182 1.00 96.75 111 ALA A O 1
ATOM 908 N N . GLY A 1 112 ? -4.830 1.247 26.852 1.00 96.00 112 GLY A N 1
ATOM 909 C CA . GLY A 1 112 ? -5.514 0.033 27.313 1.00 96.00 112 GLY A CA 1
ATOM 910 C C . GLY A 1 112 ? -6.982 -0.056 26.883 1.00 96.00 112 GLY A C 1
ATOM 911 O O . GLY A 1 112 ? -7.755 -0.798 27.475 1.00 96.00 112 GLY A O 1
ATOM 912 N N . SER A 1 113 ? -7.383 0.722 25.872 1.00 94.00 113 SER A N 1
ATOM 913 C CA . SER A 1 113 ? -8.788 0.865 25.455 1.00 94.00 113 SER A CA 1
ATOM 914 C C . SER A 1 113 ? -9.195 -0.036 24.285 1.00 94.00 113 SER A C 1
ATOM 916 O O . SER A 1 113 ? -10.349 0.003 23.862 1.00 94.00 113 SER A O 1
ATOM 918 N N . VAL A 1 114 ? -8.253 -0.816 23.746 1.00 97.88 114 VAL A N 1
ATOM 919 C CA . VAL A 1 114 ? -8.427 -1.637 22.541 1.00 97.88 114 VAL A CA 1
ATOM 920 C C . VAL A 1 114 ? -8.517 -3.116 22.930 1.00 97.88 114 VAL A C 1
ATOM 922 O O . VAL A 1 114 ? -7.630 -3.600 23.632 1.00 97.88 114 VAL A O 1
ATOM 925 N N . PRO A 1 115 ? -9.543 -3.853 22.466 1.00 98.25 115 PRO A N 1
ATOM 926 C CA . PRO A 1 115 ? -9.624 -5.297 22.648 1.00 98.25 115 PRO A CA 1
ATOM 927 C C . PRO A 1 115 ? -8.427 -6.039 22.038 1.00 98.25 115 PRO A C 1
ATOM 929 O O . PRO A 1 115 ? -7.913 -5.672 20.978 1.00 98.25 115 PRO A O 1
ATOM 932 N N . GLU A 1 116 ? -8.006 -7.129 22.679 1.00 97.88 116 GLU A N 1
ATOM 933 C CA . GLU A 1 116 ? -6.806 -7.882 22.288 1.00 97.88 116 GLU A CA 1
ATOM 934 C C . GLU A 1 116 ? -6.875 -8.405 20.837 1.00 97.88 116 GLU A C 1
ATOM 936 O O . GLU A 1 116 ? -5.884 -8.429 20.104 1.00 97.88 116 GLU A O 1
ATOM 941 N N . ASP A 1 117 ? -8.057 -8.811 20.372 1.00 98.31 117 ASP A N 1
ATOM 942 C CA . ASP A 1 117 ? -8.252 -9.305 19.010 1.00 98.31 117 ASP A CA 1
ATOM 943 C C . ASP A 1 117 ? -8.086 -8.209 17.94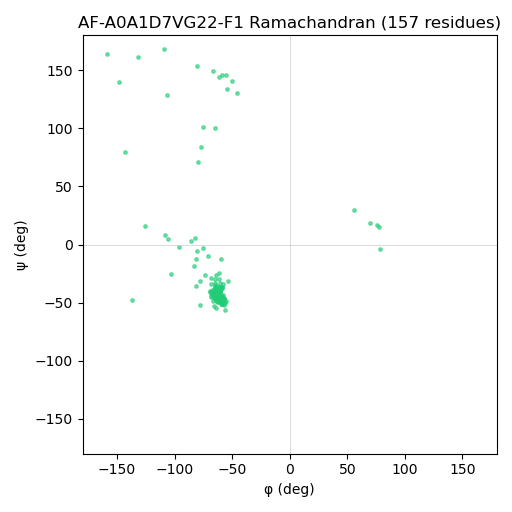4 1.00 98.31 117 ASP A C 1
ATOM 945 O O . ASP A 1 117 ? -7.532 -8.483 16.870 1.00 98.31 117 ASP A O 1
ATOM 949 N N . VAL A 1 118 ? -8.485 -6.975 18.260 1.00 98.62 118 VAL A N 1
ATOM 950 C CA . VAL A 1 118 ? -8.277 -5.779 17.433 1.00 98.62 118 VAL A CA 1
ATOM 951 C C . VAL A 1 118 ? -6.792 -5.424 17.384 1.00 98.62 118 VAL A C 1
ATOM 953 O O . VAL A 1 118 ? -6.261 -5.177 16.299 1.00 98.62 118 VAL A O 1
ATOM 956 N N . GLU A 1 119 ? -6.081 -5.475 18.513 1.00 98.56 119 GLU A N 1
ATOM 957 C CA . GLU A 1 119 ? -4.628 -5.252 18.551 1.00 98.56 119 GLU A CA 1
ATOM 958 C C . GLU A 1 119 ? -3.869 -6.293 17.707 1.00 98.56 119 GLU A C 1
ATOM 960 O O . GLU A 1 119 ? -3.003 -5.949 16.887 1.00 98.56 119 GLU A O 1
ATOM 965 N N . ARG A 1 120 ? -4.242 -7.575 17.819 1.00 98.56 120 ARG A N 1
ATOM 966 C CA . ARG A 1 120 ? -3.689 -8.634 16.961 1.00 98.56 120 ARG A CA 1
ATOM 967 C C . ARG A 1 120 ? -3.985 -8.375 15.481 1.00 98.56 120 ARG A C 1
ATOM 969 O O . ARG A 1 120 ? -3.109 -8.601 14.642 1.00 98.56 120 ARG A O 1
ATOM 976 N N . ALA A 1 121 ? -5.184 -7.901 15.137 1.00 98.75 121 ALA A N 1
ATOM 977 C CA . ALA A 1 121 ? -5.541 -7.542 13.762 1.00 98.75 121 ALA A CA 1
ATOM 978 C C . ALA A 1 121 ? -4.719 -6.355 13.232 1.00 98.75 121 ALA A C 1
ATOM 980 O O . ALA A 1 121 ? -4.209 -6.409 12.111 1.00 98.75 121 ALA A O 1
ATOM 981 N N . ALA A 1 122 ? -4.498 -5.328 14.054 1.00 98.69 122 ALA A N 1
ATOM 982 C CA . ALA A 1 122 ? -3.659 -4.184 13.703 1.00 98.69 122 ALA A CA 1
ATOM 983 C C . ALA A 1 122 ? -2.209 -4.614 13.434 1.00 98.69 122 ALA A C 1
ATOM 985 O O . ALA A 1 122 ? -1.596 -4.202 12.445 1.00 98.69 122 ALA A O 1
ATOM 986 N N . THR A 1 123 ? -1.684 -5.525 14.255 1.00 98.44 123 THR A N 1
ATOM 987 C CA . THR A 1 123 ? -0.344 -6.095 14.074 1.00 98.44 123 THR A CA 1
ATOM 988 C C . THR A 1 123 ? -0.222 -6.871 12.758 1.00 98.44 123 THR A C 1
ATOM 990 O O . THR A 1 123 ? 0.778 -6.720 12.046 1.00 98.44 123 THR A O 1
ATOM 993 N N . ARG A 1 124 ? -1.244 -7.653 12.376 1.00 98.69 124 ARG A N 1
ATOM 994 C CA . ARG A 1 124 ? -1.287 -8.333 11.065 1.00 98.69 124 ARG A CA 1
ATOM 995 C C . ARG A 1 124 ? -1.240 -7.338 9.908 1.00 98.69 124 ARG A C 1
ATOM 997 O O . ARG A 1 124 ? -0.447 -7.536 8.986 1.00 98.69 124 ARG A O 1
ATOM 1004 N N . LEU A 1 125 ? -2.006 -6.251 9.989 1.00 98.75 125 LEU A N 1
ATOM 1005 C CA . LEU A 1 125 ? -2.007 -5.205 8.967 1.00 98.75 125 LEU A CA 1
ATOM 1006 C C . LEU A 1 125 ? -0.623 -4.561 8.823 1.00 98.75 125 LEU A C 1
ATOM 1008 O O . LEU A 1 125 ? -0.109 -4.422 7.713 1.00 98.75 125 LEU A O 1
ATOM 1012 N N . TRP A 1 126 ? 0.028 -4.214 9.935 1.00 98.62 126 TRP A N 1
ATOM 1013 C CA . TRP A 1 126 ? 1.371 -3.628 9.906 1.00 98.62 126 TRP A CA 1
ATOM 1014 C C . TRP A 1 126 ? 2.416 -4.579 9.327 1.00 98.62 126 TRP A C 1
ATOM 1016 O O . TRP A 1 126 ? 3.303 -4.143 8.588 1.00 98.62 126 TRP A O 1
ATOM 1026 N N . ARG A 1 127 ? 2.307 -5.877 9.625 1.00 98.50 127 ARG A N 1
ATOM 1027 C CA . ARG A 1 127 ? 3.168 -6.901 9.030 1.00 98.50 127 ARG A CA 1
ATOM 1028 C C . ARG A 1 127 ? 2.951 -6.999 7.520 1.00 98.50 127 ARG A C 1
ATOM 1030 O O . ARG A 1 127 ? 3.935 -6.994 6.783 1.00 98.50 127 ARG A O 1
ATOM 1037 N N . ALA A 1 128 ? 1.700 -7.033 7.062 1.00 98.56 128 ALA A N 1
ATOM 1038 C CA . ALA A 1 128 ? 1.365 -7.090 5.639 1.00 98.56 128 ALA A CA 1
ATOM 1039 C C . ALA A 1 128 ? 1.878 -5.851 4.880 1.00 98.56 128 ALA A C 1
ATOM 1041 O O . ALA A 1 128 ? 2.502 -5.983 3.827 1.00 98.56 128 ALA A O 1
ATOM 1042 N N . GLN A 1 129 ? 1.720 -4.654 5.455 1.00 98.19 129 GLN A N 1
ATOM 1043 C CA . GLN A 1 129 ? 2.277 -3.413 4.907 1.00 98.19 129 GLN A CA 1
ATOM 1044 C C . GLN A 1 129 ? 3.811 -3.465 4.807 1.00 98.19 129 GLN A C 1
ATOM 1046 O O . GLN A 1 129 ? 4.387 -3.083 3.787 1.00 98.19 129 GLN A O 1
ATOM 1051 N N . SER A 1 130 ? 4.487 -3.954 5.853 1.00 97.88 130 SER A N 1
ATOM 1052 C CA . SER A 1 130 ? 5.949 -4.094 5.863 1.00 97.88 130 SER A CA 1
ATOM 1053 C C . SER A 1 130 ? 6.435 -5.060 4.776 1.00 97.88 130 SER A C 1
ATOM 1055 O O . SER A 1 130 ? 7.353 -4.742 4.019 1.00 97.88 130 SER A O 1
ATOM 1057 N N . GLN A 1 131 ? 5.769 -6.208 4.630 1.00 97.94 131 GLN A N 1
ATOM 1058 C CA . GLN A 1 131 ? 6.079 -7.205 3.599 1.00 97.94 131 GLN A CA 1
ATOM 1059 C C . GLN A 1 131 ? 5.860 -6.674 2.179 1.00 97.94 131 GLN A C 1
ATOM 1061 O O . GLN A 1 131 ? 6.667 -6.950 1.287 1.00 97.94 131 GLN A O 1
ATOM 1066 N N . ASN A 1 132 ? 4.797 -5.893 1.975 1.00 97.81 132 ASN A N 1
ATOM 1067 C CA . ASN A 1 132 ? 4.529 -5.224 0.710 1.00 97.81 132 ASN A CA 1
ATOM 1068 C C . ASN A 1 132 ? 5.668 -4.257 0.348 1.00 97.81 132 ASN A C 1
ATOM 1070 O O . ASN A 1 132 ? 6.249 -4.372 -0.731 1.00 97.81 132 ASN A O 1
ATOM 1074 N N . ARG A 1 133 ? 6.074 -3.389 1.288 1.00 95.81 133 ARG A N 1
ATOM 1075 C CA . ARG A 1 133 ? 7.192 -2.449 1.097 1.00 95.81 133 ARG A CA 1
ATOM 1076 C C . ARG A 1 133 ? 8.514 -3.166 0.814 1.00 95.81 133 ARG A C 1
ATOM 1078 O O . ARG A 1 133 ? 9.249 -2.750 -0.079 1.00 95.81 133 ARG A O 1
ATOM 1085 N N . ALA A 1 134 ? 8.817 -4.231 1.554 1.00 96.50 134 ALA A N 1
ATOM 1086 C CA . ALA A 1 134 ? 10.025 -5.026 1.339 1.00 96.50 134 ALA A CA 1
ATOM 1087 C C . ALA A 1 134 ? 10.030 -5.680 -0.052 1.00 96.50 134 ALA A C 1
ATOM 1089 O O . ALA A 1 134 ? 11.031 -5.611 -0.760 1.00 96.50 134 ALA A O 1
ATOM 1090 N N . SER A 1 135 ? 8.894 -6.244 -0.475 1.00 96.12 135 SER A N 1
ATOM 1091 C CA . SER A 1 135 ? 8.754 -6.838 -1.810 1.00 96.12 135 SER A CA 1
ATOM 1092 C C . SER A 1 135 ? 8.919 -5.792 -2.913 1.00 96.12 135 SER A C 1
ATOM 1094 O O . SER A 1 135 ? 9.627 -6.046 -3.880 1.00 96.12 135 SER A O 1
ATOM 1096 N N . HIS A 1 136 ? 8.328 -4.604 -2.751 1.00 94.25 136 HIS A N 1
ATOM 1097 C CA . HIS A 1 136 ? 8.495 -3.507 -3.704 1.00 94.25 136 HIS A CA 1
ATOM 1098 C C . HIS A 1 136 ? 9.968 -3.094 -3.841 1.00 94.25 136 HIS A C 1
ATOM 1100 O O . HIS A 1 136 ? 10.459 -2.981 -4.958 1.00 94.25 136 HIS A O 1
ATOM 1106 N N . LYS A 1 137 ? 10.703 -2.970 -2.724 1.00 93.44 137 LYS A N 1
ATOM 1107 C CA . LYS A 1 137 ? 12.142 -2.658 -2.749 1.00 93.44 137 LYS A CA 1
ATOM 1108 C C . LYS A 1 137 ? 12.939 -3.687 -3.559 1.00 93.44 137 LYS A C 1
ATOM 1110 O O . LYS A 1 137 ? 13.752 -3.297 -4.386 1.00 93.44 137 LYS A O 1
ATOM 1115 N N . LEU A 1 138 ? 12.695 -4.981 -3.342 1.00 94.31 138 LEU A N 1
ATOM 1116 C CA . LEU A 1 138 ? 13.388 -6.054 -4.067 1.00 94.31 138 LEU A CA 1
ATOM 1117 C C . LEU A 1 138 ? 13.069 -6.045 -5.569 1.00 94.31 138 LEU A C 1
ATOM 1119 O O . LEU A 1 138 ? 13.943 -6.317 -6.386 1.00 94.31 138 LEU A O 1
ATOM 1123 N N . ILE A 1 139 ? 11.830 -5.710 -5.938 1.00 94.25 139 ILE A N 1
ATOM 1124 C CA . ILE A 1 139 ? 11.425 -5.565 -7.341 1.00 94.25 139 ILE A CA 1
ATOM 1125 C C . ILE A 1 139 ? 12.141 -4.378 -7.992 1.00 94.25 139 ILE A C 1
ATOM 1127 O O . ILE A 1 139 ? 12.649 -4.519 -9.102 1.00 94.25 139 ILE A O 1
ATOM 1131 N N . CYS A 1 140 ? 12.206 -3.230 -7.312 1.00 92.31 140 CYS A N 1
ATOM 1132 C CA . CYS A 1 140 ? 12.949 -2.073 -7.808 1.00 92.31 140 CYS A CA 1
ATOM 1133 C C . CYS A 1 140 ? 14.429 -2.415 -8.008 1.00 92.31 140 CYS A C 1
ATOM 1135 O O . CYS A 1 140 ? 14.963 -2.131 -9.073 1.00 92.31 140 CYS A O 1
ATOM 1137 N N . GLU A 1 141 ? 15.057 -3.081 -7.035 1.00 93.19 141 GLU A N 1
ATOM 1138 C CA . GLU A 1 141 ? 16.470 -3.475 -7.109 1.00 93.19 141 GLU A CA 1
ATOM 1139 C C . GLU A 1 141 ? 16.756 -4.404 -8.296 1.00 93.19 141 GLU A C 1
ATOM 1141 O O . GLU A 1 141 ? 17.755 -4.241 -8.987 1.00 93.19 141 GLU A O 1
ATOM 1146 N N . LYS A 1 142 ? 15.848 -5.345 -8.585 1.00 93.38 142 LYS A N 1
ATOM 1147 C CA . LYS A 1 142 ? 15.961 -6.256 -9.734 1.00 93.38 142 LYS A CA 1
ATOM 1148 C C . LYS A 1 142 ? 16.033 -5.518 -11.078 1.00 93.38 142 LYS A C 1
ATOM 1150 O O . LYS A 1 142 ? 16.692 -6.004 -11.991 1.00 93.38 142 LYS A O 1
ATOM 1155 N N . PHE A 1 143 ? 15.289 -4.423 -11.232 1.00 92.75 143 PHE A N 1
ATOM 1156 C CA . PHE A 1 143 ? 15.120 -3.738 -12.520 1.00 92.75 143 PHE A CA 1
ATOM 1157 C C . PHE A 1 143 ? 15.945 -2.465 -12.664 1.00 92.75 143 PHE A C 1
ATOM 1159 O O . PHE A 1 143 ? 16.218 -2.033 -13.780 1.00 92.75 143 PHE A O 1
ATOM 1166 N N . VAL A 1 144 ? 16.290 -1.838 -11.546 1.00 89.06 144 VAL A N 1
ATOM 1167 C CA . VAL A 1 144 ? 17.078 -0.614 -11.491 1.00 89.06 144 VAL A CA 1
ATOM 1168 C C . VAL A 1 144 ? 18.002 -0.709 -10.272 1.00 89.06 144 VAL A C 1
ATOM 1170 O O . VAL A 1 144 ? 17.684 -0.141 -9.221 1.00 89.06 144 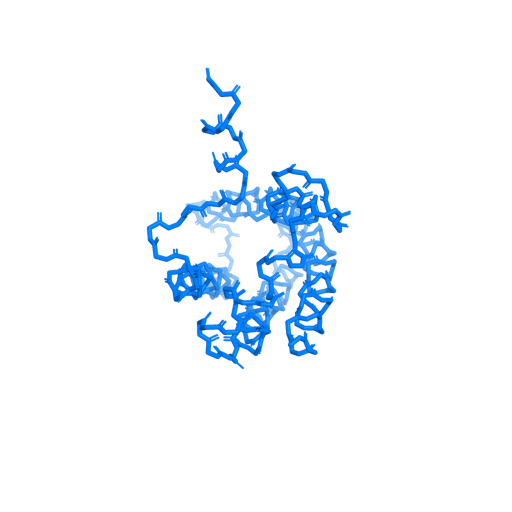VAL A O 1
ATOM 1173 N N . PRO A 1 145 ? 19.130 -1.436 -10.380 1.00 85.38 145 PRO A N 1
ATOM 1174 C CA . PRO A 1 145 ? 20.123 -1.492 -9.312 1.00 85.38 145 PRO A CA 1
ATOM 1175 C C . PRO A 1 145 ? 20.568 -0.080 -8.914 1.00 85.38 145 PRO A C 1
ATOM 1177 O O . PRO A 1 145 ? 20.790 0.776 -9.771 1.00 85.38 145 PRO A O 1
ATOM 1180 N N . GLY A 1 146 ? 20.631 0.202 -7.612 1.00 79.38 146 GLY A N 1
ATOM 1181 C CA . GLY A 1 146 ? 20.930 1.551 -7.105 1.00 79.38 146 GLY A CA 1
ATOM 1182 C C . GLY A 1 146 ? 19.757 2.547 -7.141 1.00 79.38 146 GLY A C 1
ATOM 1183 O O . GLY A 1 146 ? 19.880 3.651 -6.617 1.00 79.38 146 GLY A O 1
ATOM 1184 N N . GLY A 1 147 ? 18.592 2.164 -7.680 1.00 77.00 147 GLY A N 1
ATOM 1185 C CA . GLY A 1 147 ? 17.328 2.894 -7.504 1.00 77.00 147 GLY A CA 1
ATOM 1186 C C . GLY A 1 147 ? 17.174 4.187 -8.312 1.00 77.00 147 GLY A C 1
ATOM 1187 O O . GLY A 1 147 ? 16.297 4.999 -8.006 1.00 77.00 147 GLY A O 1
ATOM 1188 N N . GLN A 1 148 ? 17.995 4.381 -9.342 1.00 78.88 148 GLN A N 1
ATOM 1189 C CA . GLN A 1 148 ? 17.988 5.571 -10.190 1.00 78.88 148 GLN A CA 1
ATOM 1190 C C . GLN A 1 148 ? 16.674 5.708 -10.996 1.00 78.88 148 GLN A C 1
ATOM 1192 O O . GLN A 1 148 ? 16.456 5.047 -12.016 1.00 78.88 148 GLN A O 1
ATOM 1197 N N . SER A 1 149 ? 15.759 6.558 -10.522 1.00 81.81 149 SER A N 1
ATOM 1198 C CA . SER A 1 149 ? 14.457 6.778 -11.175 1.00 81.81 149 SER A CA 1
ATOM 1199 C C . SER A 1 149 ? 14.544 7.737 -12.369 1.00 81.81 149 SER A C 1
ATOM 1201 O O . SER A 1 149 ? 15.347 8.661 -12.335 1.00 81.81 149 SER A O 1
ATOM 1203 N N . LEU A 1 150 ? 13.625 7.616 -13.337 1.00 81.56 150 LEU A N 1
ATOM 1204 C CA . LEU A 1 150 ? 13.492 8.560 -14.465 1.00 81.56 150 LEU A CA 1
ATOM 1205 C C . LEU A 1 150 ? 13.344 10.023 -14.018 1.00 81.56 150 LEU A C 1
ATOM 1207 O O . LEU A 1 150 ? 13.795 10.939 -14.696 1.00 81.56 150 LEU A O 1
ATOM 1211 N N . LEU A 1 151 ? 12.723 10.246 -12.857 1.00 80.69 151 LEU A N 1
ATOM 1212 C CA . LEU A 1 151 ? 12.616 11.572 -12.250 1.00 80.69 151 LEU A CA 1
ATOM 1213 C C . LEU A 1 151 ? 13.980 12.112 -11.799 1.00 80.69 151 LEU A C 1
ATOM 1215 O O . LEU A 1 151 ? 14.256 13.293 -11.966 1.00 80.69 151 LEU A O 1
ATOM 1219 N N . GLN A 1 152 ? 14.832 11.249 -11.241 1.00 79.62 152 GLN A N 1
ATOM 1220 C CA . GLN A 1 152 ? 16.192 11.624 -10.855 1.00 79.62 152 GLN A CA 1
ATOM 1221 C C . GLN A 1 152 ? 17.051 11.890 -12.093 1.00 79.62 152 GLN A C 1
ATOM 1223 O O . GLN A 1 152 ? 17.788 12.868 -12.110 1.00 79.62 152 GLN A O 1
ATOM 1228 N N . ASP A 1 153 ? 16.912 11.064 -13.133 1.00 81.06 153 ASP A N 1
ATOM 1229 C CA . ASP A 1 153 ? 17.617 11.255 -14.404 1.00 81.06 153 ASP A CA 1
ATOM 1230 C C . ASP A 1 153 ? 17.237 12.590 -15.050 1.00 81.06 153 ASP A C 1
ATOM 1232 O O . ASP A 1 153 ? 18.112 13.332 -15.488 1.00 81.06 153 ASP A O 1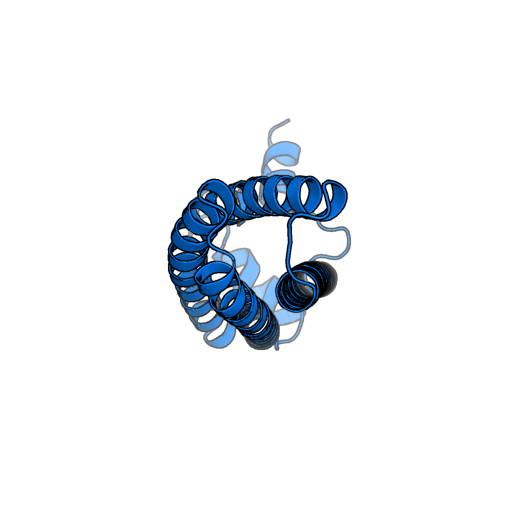
ATOM 1236 N N . TYR A 1 154 ? 15.948 12.943 -15.024 1.00 81.75 154 TYR A N 1
ATOM 1237 C CA . TYR A 1 154 ? 15.473 14.239 -15.500 1.00 81.75 154 TYR A CA 1
ATOM 1238 C C . TYR A 1 154 ? 16.109 15.408 -14.739 1.00 81.75 154 TYR A C 1
ATOM 124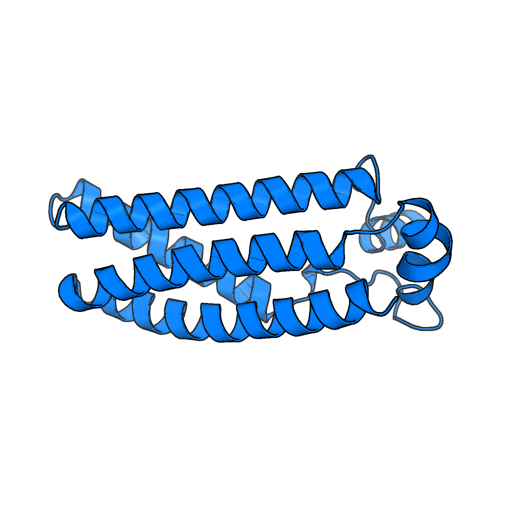0 O O . TYR A 1 154 ? 16.618 16.328 -15.372 1.00 81.75 154 TYR A O 1
ATOM 1248 N N . PHE A 1 155 ? 16.126 15.379 -13.403 1.00 84.62 155 PHE A N 1
ATOM 1249 C CA . PHE A 1 155 ? 16.761 16.452 -12.632 1.00 84.62 155 PHE A CA 1
ATOM 1250 C C . PHE A 1 155 ? 18.273 16.518 -12.854 1.00 84.62 155 PHE A C 1
ATOM 1252 O O . PHE A 1 155 ? 18.799 17.609 -13.011 1.00 84.62 155 PHE A O 1
ATOM 1259 N N . ASN A 1 156 ? 18.962 15.378 -12.930 1.00 83.62 156 ASN A N 1
ATOM 1260 C CA . ASN A 1 156 ? 20.404 15.346 -13.179 1.00 83.62 156 ASN A CA 1
ATOM 1261 C C . ASN A 1 156 ? 20.775 15.882 -14.573 1.00 83.62 156 ASN A C 1
ATOM 1263 O O . ASN A 1 156 ? 21.838 16.467 -14.729 1.00 83.62 156 ASN A O 1
ATOM 1267 N N . ALA A 1 157 ? 19.923 15.670 -15.580 1.00 80.38 157 ALA A N 1
ATOM 1268 C CA . ALA A 1 157 ? 20.155 16.134 -16.947 1.00 80.38 157 ALA A CA 1
ATOM 1269 C C . ALA A 1 157 ? 19.797 17.616 -17.175 1.00 80.38 157 ALA A C 1
ATOM 1271 O O . ALA A 1 157 ? 20.135 18.160 -18.223 1.00 80.38 157 ALA A O 1
ATOM 1272 N N . ASN A 1 158 ? 19.091 18.251 -16.232 1.00 74.94 158 ASN A N 1
ATOM 1273 C CA . ASN A 1 158 ? 18.603 19.634 -16.332 1.00 74.94 158 ASN A CA 1
ATOM 1274 C C . ASN A 1 158 ? 19.044 20.511 -15.139 1.00 74.94 158 ASN A C 1
ATOM 1276 O O . ASN A 1 158 ? 18.445 21.563 -14.907 1.00 74.94 158 ASN A O 1
ATOM 1280 N N . ALA A 1 159 ? 20.038 20.058 -14.369 1.00 67.62 159 ALA A N 1
ATOM 1281 C CA . ALA A 1 159 ? 20.720 20.817 -13.319 1.00 67.62 159 ALA A CA 1
ATOM 1282 C C . ALA A 1 159 ? 22.032 21.392 -13.861 1.00 67.62 159 ALA A C 1
ATOM 1284 O O . ALA A 1 159 ? 22.363 22.532 -13.468 1.00 67.62 159 ALA A O 1
#

Organism: NCBI:txid47763